Protein AF-A0A1I0U4T4-F1 (afdb_monomer_lite)

Structure (mmCIF, N/CA/C/O backbone):
data_AF-A0A1I0U4T4-F1
#
_entry.id   AF-A0A1I0U4T4-F1
#
loop_
_atom_site.group_PDB
_atom_site.id
_atom_site.type_symbol
_atom_site.label_atom_id
_atom_site.label_alt_id
_atom_site.label_comp_id
_atom_site.label_asym_id
_atom_site.label_entity_id
_atom_site.label_seq_id
_atom_site.pdbx_PDB_ins_code
_atom_site.Cartn_x
_atom_site.Cartn_y
_atom_site.Cartn_z
_atom_site.occupancy
_atom_site.B_iso_or_equiv
_atom_site.auth_seq_id
_atom_site.auth_comp_id
_atom_site.auth_asym_id
_atom_site.auth_atom_id
_atom_site.pdbx_PDB_model_num
ATOM 1 N N . MET A 1 1 ? -6.415 -15.599 -21.678 1.00 42.97 1 MET A N 1
ATOM 2 C CA . MET A 1 1 ? -5.510 -14.615 -21.049 1.00 42.97 1 MET A CA 1
ATOM 3 C C . MET A 1 1 ? -4.477 -15.424 -20.286 1.00 42.97 1 MET A C 1
ATOM 5 O O . MET A 1 1 ? -4.828 -15.982 -19.257 1.00 42.97 1 MET A O 1
ATOM 9 N N . MET A 1 2 ? -3.275 -15.626 -20.838 1.00 47.25 2 MET A N 1
ATOM 10 C CA . MET A 1 2 ? -2.195 -16.258 -20.074 1.00 47.25 2 MET A CA 1
ATOM 11 C C . MET A 1 2 ? -1.881 -15.328 -18.900 1.00 47.25 2 MET A C 1
ATOM 13 O O . MET A 1 2 ? -1.332 -14.249 -19.101 1.00 47.25 2 MET A O 1
ATOM 17 N N . THR A 1 3 ? -2.255 -15.708 -17.681 1.00 59.91 3 THR A N 1
ATOM 18 C CA . THR A 1 3 ? -1.586 -15.192 -16.487 1.00 59.91 3 THR A CA 1
ATOM 19 C C . THR A 1 3 ? -0.146 -15.670 -16.594 1.00 59.91 3 THR A C 1
ATOM 21 O O . THR A 1 3 ? 0.128 -16.827 -16.283 1.00 59.91 3 THR A O 1
ATOM 24 N N . GLY A 1 4 ? 0.730 -14.830 -17.155 1.00 58.66 4 GLY A N 1
ATOM 25 C CA . GLY A 1 4 ? 2.160 -15.111 -17.234 1.00 58.66 4 GLY A CA 1
ATOM 26 C C . GLY A 1 4 ? 2.649 -15.552 -15.863 1.00 58.66 4 GLY A C 1
ATOM 27 O O . GLY A 1 4 ? 2.215 -15.004 -14.843 1.00 58.66 4 GLY A O 1
ATOM 28 N N . ASP A 1 5 ? 3.463 -16.601 -15.846 1.00 70.38 5 ASP A N 1
ATOM 29 C CA . ASP A 1 5 ? 3.952 -17.195 -14.615 1.00 70.38 5 ASP A CA 1
ATOM 30 C C . ASP A 1 5 ? 4.568 -16.088 -13.750 1.00 70.38 5 ASP A C 1
ATOM 32 O O . ASP A 1 5 ? 5.397 -15.315 -14.230 1.00 70.38 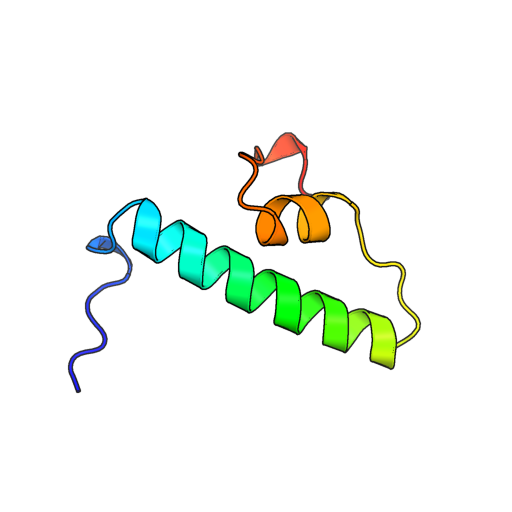5 ASP A O 1
ATOM 36 N N . ARG A 1 6 ? 4.159 -15.962 -12.479 1.00 63.62 6 ARG A N 1
ATOM 37 C CA . ARG A 1 6 ? 4.709 -14.928 -11.571 1.00 63.62 6 ARG A CA 1
ATOM 38 C C . ARG A 1 6 ? 6.235 -15.018 -11.472 1.00 63.62 6 ARG A C 1
ATOM 40 O O . ARG A 1 6 ? 6.892 -14.056 -11.072 1.00 63.62 6 ARG A O 1
ATOM 47 N N . HIS A 1 7 ? 6.787 -16.181 -11.818 1.00 64.50 7 HIS A N 1
ATOM 48 C CA . HIS A 1 7 ? 8.213 -16.414 -11.902 1.00 64.50 7 HIS A CA 1
ATOM 49 C C . HIS A 1 7 ? 8.905 -15.569 -12.986 1.00 64.50 7 HIS A C 1
ATOM 51 O O . HIS A 1 7 ? 10.026 -15.121 -12.749 1.00 64.50 7 HIS A O 1
ATOM 57 N N . ASP A 1 8 ? 8.219 -15.261 -14.090 1.00 81.19 8 ASP A N 1
ATOM 58 C CA . ASP A 1 8 ? 8.758 -14.537 -15.252 1.00 81.19 8 ASP A CA 1
ATOM 59 C C . ASP A 1 8 ? 8.721 -13.007 -15.097 1.00 81.19 8 ASP A C 1
ATOM 61 O O . ASP A 1 8 ? 9.381 -12.279 -15.831 1.00 81.19 8 ASP A O 1
ATOM 65 N N . TRP A 1 9 ? 7.986 -12.491 -14.105 1.00 81.62 9 TRP A N 1
ATOM 66 C CA . TRP A 1 9 ? 7.872 -11.046 -13.901 1.00 81.62 9 TRP A CA 1
ATOM 67 C C . TRP A 1 9 ? 9.222 -10.394 -13.642 1.00 81.62 9 TRP A C 1
ATOM 69 O O . TRP A 1 9 ? 9.953 -10.787 -12.718 1.00 81.62 9 TRP A O 1
ATOM 79 N N . THR A 1 10 ? 9.479 -9.312 -14.374 1.00 87.88 10 THR A N 1
ATOM 80 C CA . THR A 1 10 ? 10.625 -8.446 -14.124 1.00 87.88 10 THR A CA 1
ATOM 81 C C . THR A 1 10 ? 10.556 -7.845 -12.714 1.00 87.88 10 THR A C 1
ATOM 83 O O . THR A 1 10 ? 9.476 -7.721 -12.119 1.00 87.88 10 THR A O 1
ATOM 86 N N . PRO A 1 11 ? 11.696 -7.414 -12.144 1.00 86.44 11 PRO A N 1
ATOM 87 C CA . PRO A 1 11 ? 11.710 -6.720 -10.857 1.00 86.44 11 PRO A CA 1
ATOM 88 C C . PRO A 1 11 ? 10.773 -5.506 -10.816 1.00 86.44 11 PRO A C 1
ATOM 90 O O . PRO A 1 11 ? 10.198 -5.207 -9.770 1.00 86.44 11 PRO A O 1
ATOM 93 N N . GLU A 1 12 ? 10.592 -4.821 -11.946 1.00 86.62 12 GLU A N 1
ATOM 94 C CA . GLU A 1 12 ? 9.705 -3.667 -12.047 1.00 86.62 12 GLU A CA 1
ATOM 95 C C . GLU A 1 12 ? 8.225 -4.066 -12.006 1.00 86.62 12 GLU A C 1
ATOM 97 O O . GLU A 1 12 ? 7.453 -3.466 -11.258 1.00 86.62 12 GLU A O 1
ATOM 102 N N . GLU A 1 13 ? 7.824 -5.119 -12.721 1.00 88.06 13 GLU A N 1
ATOM 103 C CA . GLU A 1 13 ? 6.460 -5.659 -12.636 1.00 88.06 13 GLU A CA 1
ATOM 104 C C . GLU A 1 13 ? 6.133 -6.134 -11.220 1.00 88.06 13 GLU A C 1
ATOM 106 O O . GLU A 1 13 ? 5.079 -5.793 -10.677 1.00 88.06 13 GLU A O 1
ATOM 111 N N . ARG A 1 14 ? 7.074 -6.830 -10.568 1.00 86.06 14 ARG A N 1
ATOM 112 C CA . ARG A 1 14 ? 6.928 -7.247 -9.164 1.00 86.06 14 ARG A CA 1
ATOM 113 C C . ARG A 1 14 ? 6.730 -6.047 -8.237 1.00 86.06 14 ARG A C 1
ATOM 115 O O . ARG A 1 14 ? 5.856 -6.099 -7.374 1.00 86.06 14 ARG A O 1
ATOM 122 N N . ARG A 1 15 ? 7.480 -4.953 -8.431 1.00 87.56 15 ARG A N 1
ATOM 123 C CA . ARG A 1 15 ? 7.309 -3.705 -7.661 1.00 87.56 15 ARG A CA 1
ATOM 124 C C . ARG A 1 15 ? 5.947 -3.059 -7.900 1.00 87.56 15 ARG A C 1
ATOM 126 O O . ARG A 1 15 ? 5.303 -2.656 -6.936 1.00 87.56 15 ARG A O 1
ATOM 133 N N . ARG A 1 16 ? 5.474 -2.995 -9.149 1.00 89.19 16 ARG A N 1
ATOM 134 C CA . ARG A 1 16 ? 4.152 -2.430 -9.481 1.00 89.19 16 ARG A CA 1
ATOM 135 C C . ARG A 1 16 ? 3.024 -3.204 -8.800 1.00 89.19 16 ARG A C 1
ATOM 137 O O . ARG A 1 16 ? 2.132 -2.595 -8.212 1.00 89.19 16 ARG A O 1
ATOM 144 N N . VAL A 1 17 ? 3.085 -4.534 -8.837 1.00 90.38 17 VAL A N 1
ATOM 145 C CA . VAL A 1 17 ? 2.085 -5.391 -8.184 1.00 90.38 17 VAL A CA 1
ATOM 146 C C . VAL A 1 17 ? 2.168 -5.280 -6.663 1.00 90.38 17 VAL A C 1
ATOM 148 O O . VAL A 1 17 ? 1.131 -5.161 -6.015 1.00 90.38 17 VAL A O 1
ATOM 151 N N . ALA A 1 18 ? 3.374 -5.245 -6.088 1.00 90.19 18 ALA A N 1
ATOM 152 C CA . ALA A 1 18 ? 3.557 -5.033 -4.653 1.00 90.19 18 ALA A CA 1
ATOM 153 C C . ALA A 1 18 ? 2.970 -3.688 -4.192 1.00 90.19 18 ALA A C 1
ATOM 155 O O . ALA A 1 18 ? 2.228 -3.654 -3.214 1.00 90.19 18 ALA A O 1
ATOM 156 N N . ALA A 1 19 ? 3.214 -2.601 -4.930 1.00 91.00 19 ALA A N 1
ATOM 157 C CA . ALA A 1 19 ? 2.632 -1.290 -4.644 1.00 91.00 19 ALA A CA 1
ATOM 158 C C . ALA A 1 19 ? 1.097 -1.304 -4.731 1.00 91.00 19 ALA A C 1
ATOM 160 O O . ALA A 1 19 ? 0.424 -0.743 -3.867 1.00 91.00 19 ALA A O 1
ATOM 161 N N . ALA A 1 20 ? 0.524 -1.974 -5.735 1.00 93.62 20 ALA A N 1
ATOM 162 C CA . ALA A 1 20 ? -0.927 -2.118 -5.857 1.00 93.62 20 ALA A CA 1
ATOM 163 C C . ALA A 1 20 ? -1.531 -2.918 -4.688 1.00 93.62 20 ALA A C 1
ATOM 165 O O . ALA A 1 20 ? -2.532 -2.499 -4.106 1.00 93.62 20 ALA A O 1
ATOM 166 N N . ALA A 1 21 ? -0.896 -4.028 -4.303 1.00 92.88 21 ALA A N 1
ATOM 167 C CA . ALA A 1 21 ? -1.314 -4.839 -3.163 1.00 92.88 21 ALA A CA 1
ATOM 168 C C . ALA A 1 21 ? -1.208 -4.067 -1.838 1.00 92.88 21 ALA A C 1
ATOM 170 O O . ALA A 1 21 ? -2.129 -4.117 -1.024 1.00 92.88 21 ALA A O 1
ATOM 171 N N . ALA A 1 22 ? -0.130 -3.303 -1.641 1.00 93.44 22 ALA A N 1
ATOM 172 C CA . ALA A 1 22 ? 0.045 -2.474 -0.455 1.00 93.44 22 ALA A CA 1
ATOM 173 C C . ALA A 1 22 ? -1.045 -1.398 -0.351 1.00 93.44 22 ALA A C 1
ATOM 175 O O . ALA A 1 22 ? -1.640 -1.249 0.711 1.00 93.44 22 ALA A O 1
ATOM 176 N N . ARG A 1 23 ? -1.394 -0.719 -1.455 1.00 92.19 23 ARG A N 1
ATOM 177 C CA . ARG A 1 23 ? -2.520 0.238 -1.485 1.00 92.19 23 ARG A CA 1
ATOM 178 C C . ARG A 1 23 ? -3.841 -0.417 -1.087 1.00 92.19 23 ARG A C 1
ATOM 180 O O . ARG A 1 23 ? -4.559 0.134 -0.262 1.00 92.19 23 ARG A O 1
ATOM 187 N N . ALA A 1 24 ? -4.138 -1.599 -1.627 1.00 95.25 24 ALA A N 1
ATOM 188 C CA . ALA A 1 24 ? -5.350 -2.334 -1.267 1.00 95.25 24 ALA A CA 1
ATOM 189 C C . ALA A 1 24 ? -5.370 -2.708 0.225 1.00 95.25 24 ALA A C 1
ATOM 191 O O . ALA A 1 24 ? -6.387 -2.525 0.890 1.00 95.25 24 ALA A O 1
ATOM 192 N N . SER A 1 25 ? -4.236 -3.166 0.767 1.00 93.44 25 SER A N 1
ATOM 193 C CA . SER A 1 25 ? -4.108 -3.479 2.194 1.00 93.44 25 SER A CA 1
ATOM 194 C C . SER A 1 25 ? -4.280 -2.247 3.082 1.00 93.44 25 SER A C 1
ATOM 196 O O . SER A 1 25 ? -4.911 -2.356 4.130 1.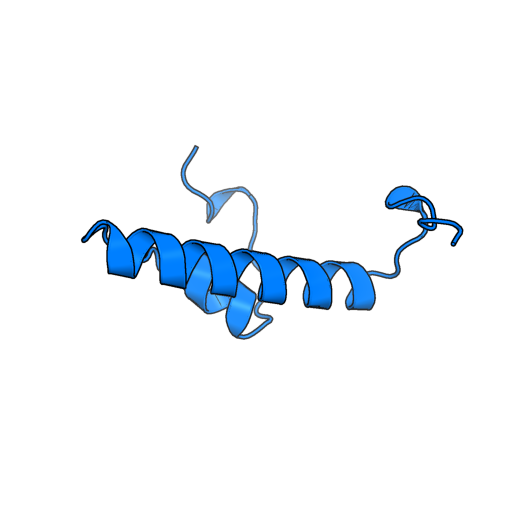00 93.44 25 SER A O 1
ATOM 198 N N . ILE A 1 26 ? -3.762 -1.086 2.668 1.00 94.56 26 ILE A N 1
ATOM 199 C CA . ILE A 1 26 ? -3.972 0.190 3.364 1.00 94.56 26 ILE A CA 1
ATOM 200 C C . ILE A 1 26 ? -5.466 0.509 3.420 1.00 94.56 26 ILE A C 1
ATOM 202 O O . ILE A 1 26 ? -5.989 0.718 4.507 1.00 94.56 26 ILE A O 1
ATOM 206 N N . THR A 1 27 ? -6.171 0.455 2.286 1.00 95.81 27 THR A N 1
ATOM 207 C CA . THR A 1 27 ? -7.618 0.721 2.241 1.00 95.81 27 THR A CA 1
ATOM 208 C C . THR A 1 27 ? -8.422 -0.239 3.121 1.00 95.81 27 THR A C 1
ATOM 210 O O . THR A 1 27 ? -9.401 0.175 3.736 1.00 95.81 27 THR A O 1
ATOM 213 N N . MET A 1 28 ? -8.030 -1.515 3.192 1.00 95.38 28 MET A N 1
ATOM 214 C CA . MET A 1 28 ? -8.662 -2.485 4.095 1.00 95.38 28 MET A CA 1
ATOM 215 C C . MET A 1 28 ? -8.433 -2.112 5.562 1.00 95.38 28 MET A C 1
ATOM 217 O O . MET A 1 28 ? -9.401 -1.972 6.300 1.00 95.38 28 MET A O 1
ATOM 221 N N . ARG A 1 29 ? -7.185 -1.832 5.960 1.00 94.38 29 ARG A N 1
ATOM 222 C CA . ARG A 1 29 ? -6.872 -1.406 7.334 1.00 94.38 29 ARG A CA 1
ATOM 223 C C . ARG A 1 29 ? -7.592 -0.125 7.729 1.00 94.38 29 ARG A C 1
ATOM 225 O O . ARG A 1 29 ? -8.133 -0.047 8.821 1.00 94.38 29 ARG A O 1
ATOM 232 N N . GLU A 1 30 ? -7.642 0.862 6.839 1.00 94.06 30 GLU A N 1
ATOM 233 C CA . GLU A 1 30 ? -8.362 2.114 7.085 1.00 94.06 30 GLU A CA 1
ATOM 234 C C . GLU A 1 30 ? -9.863 1.885 7.296 1.00 94.06 30 GLU A C 1
ATOM 236 O O . GLU A 1 30 ? -10.464 2.539 8.147 1.00 94.06 30 GLU A O 1
ATOM 241 N N . ARG A 1 31 ? -10.469 0.939 6.563 1.00 94.19 31 ARG A N 1
ATOM 242 C CA . ARG A 1 31 ? -11.869 0.536 6.773 1.00 94.19 31 ARG A CA 1
ATOM 243 C C . ARG A 1 31 ? -12.080 -0.183 8.098 1.00 94.19 31 ARG A C 1
ATOM 245 O O . ARG A 1 31 ? -13.085 0.072 8.755 1.00 94.19 31 ARG A O 1
ATOM 252 N N . ASP A 1 32 ? -11.144 -1.042 8.476 1.00 95.44 32 ASP A N 1
ATOM 253 C CA . ASP A 1 32 ? -11.221 -1.843 9.699 1.00 95.44 32 ASP A CA 1
ATOM 254 C C . ASP A 1 32 ? -10.779 -1.054 10.950 1.00 95.44 32 ASP A C 1
ATOM 256 O O . ASP A 1 32 ? -10.888 -1.543 12.073 1.00 95.44 32 ASP A O 1
ATOM 260 N N . GLY A 1 33 ? -10.304 0.188 10.779 1.00 93.94 33 GLY A N 1
ATOM 261 C CA . GLY A 1 33 ? -9.771 1.023 11.859 1.00 93.94 33 GLY A CA 1
ATOM 262 C C . GLY A 1 33 ? -8.395 0.569 12.359 1.00 93.94 33 GLY A C 1
ATOM 263 O O . GLY A 1 33 ? -7.958 0.975 13.437 1.00 93.94 33 GLY A O 1
ATOM 264 N N . GLU A 1 34 ? -7.703 -0.271 11.593 1.00 94.12 34 GLU A N 1
ATOM 265 C CA 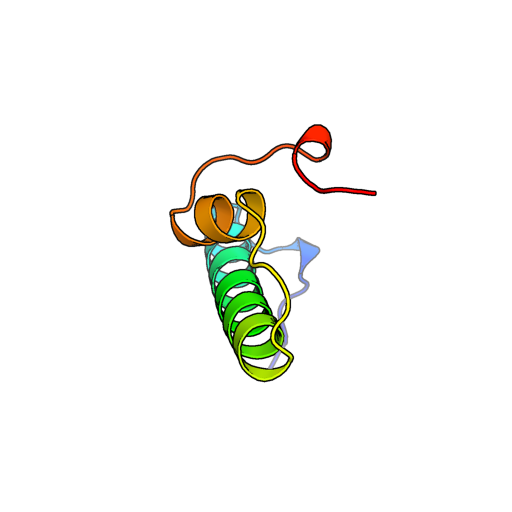. GLU A 1 34 ? -6.373 -0.769 11.913 1.00 94.12 34 GLU A CA 1
ATOM 266 C C . GLU A 1 34 ? -5.275 0.237 11.553 1.00 94.12 34 GLU A C 1
ATOM 268 O O . GLU A 1 34 ? -5.338 0.984 10.573 1.00 94.12 34 GLU A O 1
ATOM 273 N N . VAL A 1 35 ? -4.189 0.206 12.325 1.00 91.56 35 VAL A N 1
ATOM 274 C CA . VAL A 1 35 ? -3.024 1.053 12.066 1.00 91.56 35 VAL A CA 1
ATOM 275 C C . VAL A 1 35 ? -2.338 0.617 10.772 1.00 91.56 35 VAL A C 1
ATOM 277 O O . VAL A 1 35 ? -1.883 -0.522 10.635 1.00 91.56 35 VAL A O 1
ATOM 280 N N . VAL A 1 36 ? -2.202 1.555 9.836 1.00 91.25 36 VAL A N 1
ATOM 281 C CA . VAL A 1 36 ? -1.389 1.382 8.630 1.00 91.25 36 VAL A CA 1
ATOM 282 C C . VAL A 1 36 ? 0.090 1.381 9.012 1.00 91.25 36 VAL A C 1
ATOM 284 O O . VAL A 1 36 ? 0.624 2.384 9.488 1.00 91.25 36 VAL A O 1
ATOM 287 N N . THR A 1 37 ? 0.761 0.252 8.792 1.00 91.00 37 THR A N 1
ATOM 288 C CA . THR A 1 37 ? 2.185 0.089 9.094 1.00 91.00 37 THR A CA 1
ATOM 289 C C . THR A 1 37 ? 3.067 0.858 8.112 1.00 91.00 37 THR A C 1
ATOM 291 O O . THR A 1 37 ? 2.745 1.014 6.935 1.00 91.00 37 THR A O 1
ATOM 294 N N . GLN A 1 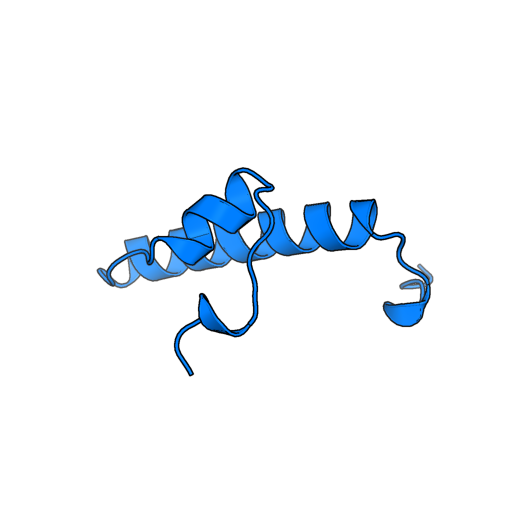38 ? 4.225 1.314 8.594 1.00 89.50 38 GLN A N 1
ATOM 295 C CA . GLN A 1 38 ? 5.155 2.125 7.805 1.00 89.50 38 GLN A CA 1
ATOM 296 C C . GLN A 1 38 ? 5.684 1.378 6.568 1.00 89.50 38 GLN A C 1
ATOM 298 O O . GLN A 1 38 ? 5.679 1.943 5.479 1.00 89.50 38 GLN A O 1
ATOM 303 N N . TRP A 1 39 ? 6.001 0.084 6.689 1.00 89.94 39 TRP A N 1
ATOM 304 C CA . TRP A 1 39 ? 6.487 -0.715 5.557 1.00 89.94 39 TRP A CA 1
ATOM 305 C C . TRP A 1 39 ? 5.488 -0.781 4.387 1.00 89.94 39 TRP A C 1
ATOM 307 O O . TRP A 1 39 ? 5.912 -0.820 3.235 1.00 89.94 39 TRP A O 1
ATOM 317 N N . LEU A 1 40 ? 4.168 -0.741 4.644 1.00 92.62 40 LEU A N 1
ATOM 318 C CA . LEU A 1 40 ? 3.160 -0.686 3.575 1.00 92.62 40 LEU A CA 1
ATOM 319 C C . LEU A 1 40 ? 3.272 0.623 2.793 1.00 92.62 40 LEU A C 1
ATOM 321 O O . LEU A 1 40 ? 3.187 0.612 1.568 1.00 92.62 40 LEU A O 1
ATOM 325 N N . ARG A 1 41 ? 3.505 1.743 3.486 1.00 90.94 41 ARG A N 1
ATOM 326 C CA . ARG A 1 41 ? 3.718 3.049 2.849 1.00 90.94 41 ARG A CA 1
ATOM 327 C C . ARG A 1 41 ? 4.996 3.042 2.018 1.00 90.94 41 ARG A C 1
ATOM 329 O O . ARG A 1 41 ? 4.958 3.427 0.857 1.00 90.94 41 ARG A O 1
ATOM 336 N N . ASP A 1 42 ? 6.082 2.496 2.561 1.00 92.62 42 ASP A N 1
ATOM 337 C CA . ASP A 1 42 ? 7.353 2.406 1.840 1.00 92.62 42 ASP A 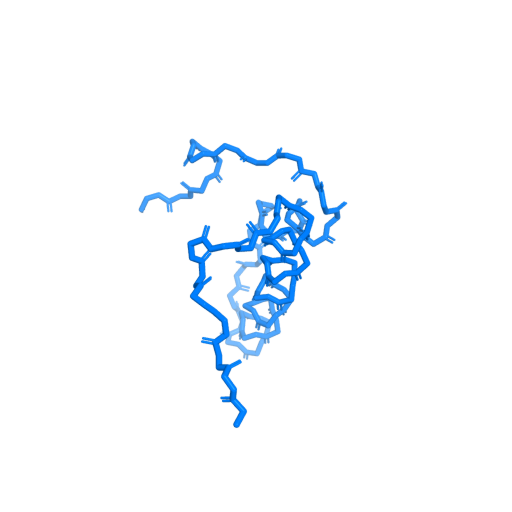CA 1
ATOM 338 C C . ASP A 1 42 ? 7.247 1.541 0.565 1.00 92.62 42 ASP A C 1
ATOM 340 O O . ASP A 1 42 ? 7.824 1.897 -0.463 1.00 92.62 42 ASP A O 1
ATOM 344 N N . VAL A 1 43 ? 6.437 0.472 0.571 1.00 92.88 43 VAL A N 1
ATOM 345 C CA . VAL A 1 43 ? 6.130 -0.314 -0.643 1.00 92.88 43 VAL A CA 1
ATOM 346 C C . VAL A 1 43 ? 5.350 0.505 -1.672 1.00 92.88 43 VAL A C 1
ATOM 348 O O . VAL A 1 43 ? 5.611 0.391 -2.871 1.00 92.88 43 VAL A O 1
ATOM 351 N N . VAL A 1 44 ? 4.405 1.339 -1.232 1.00 92.94 44 VAL A N 1
ATOM 352 C CA . VAL A 1 44 ? 3.641 2.221 -2.127 1.00 92.94 44 VAL A CA 1
ATOM 353 C C . VAL A 1 44 ? 4.523 3.295 -2.762 1.00 92.94 44 VAL A C 1
ATOM 355 O O . VAL A 1 44 ? 4.352 3.579 -3.950 1.00 92.94 44 VAL A O 1
ATOM 358 N N . ASP A 1 45 ? 5.476 3.836 -2.004 1.00 90.25 45 ASP A N 1
ATOM 359 C CA . ASP A 1 45 ? 6.503 4.770 -2.482 1.00 90.25 45 ASP A CA 1
ATOM 360 C C . ASP A 1 45 ? 7.571 4.091 -3.362 1.00 90.25 45 ASP A C 1
ATOM 362 O O . ASP A 1 45 ? 8.445 4.755 -3.920 1.00 90.25 45 ASP A O 1
ATOM 366 N N . GLY A 1 46 ? 7.522 2.762 -3.505 1.00 85.88 46 GLY A N 1
ATOM 367 C CA . GLY A 1 46 ? 8.489 1.995 -4.287 1.00 85.88 46 GLY A CA 1
ATOM 368 C C . GLY A 1 46 ? 9.880 1.945 -3.654 1.00 85.88 46 GLY A C 1
ATOM 369 O O . GLY A 1 46 ? 10.855 1.613 -4.338 1.00 85.88 46 GLY A O 1
ATOM 370 N N . LYS A 1 47 ? 9.990 2.259 -2.359 1.00 88.00 47 LYS A N 1
ATOM 371 C CA . LYS A 1 47 ? 11.241 2.124 -1.622 1.00 88.00 47 LYS A CA 1
ATOM 372 C C . LYS A 1 47 ? 11.598 0.646 -1.463 1.00 88.00 47 LYS A C 1
ATOM 374 O O . LYS A 1 47 ? 10.715 -0.201 -1.304 1.00 88.00 47 LYS A O 1
ATOM 379 N N . PRO A 1 48 ? 12.896 0.312 -1.498 1.00 79.06 48 PRO A N 1
ATOM 380 C CA . PRO A 1 48 ? 13.336 -1.036 -1.188 1.00 79.06 48 PRO A CA 1
ATOM 381 C C . PRO A 1 48 ? 13.005 -1.349 0.274 1.00 79.06 48 PRO A C 1
ATOM 383 O O . PRO A 1 48 ? 13.459 -0.649 1.174 1.00 79.06 48 PRO A O 1
ATOM 386 N N . ILE A 1 49 ? 12.229 -2.410 0.490 1.00 80.38 49 ILE A N 1
ATOM 387 C CA . ILE A 1 49 ? 11.969 -2.979 1.813 1.00 80.38 49 ILE A CA 1
ATOM 388 C C . ILE A 1 49 ? 12.602 -4.367 1.901 1.00 80.38 49 ILE A C 1
ATOM 390 O O . ILE A 1 49 ? 12.615 -5.123 0.923 1.00 80.38 49 ILE A O 1
ATOM 394 N N . SER A 1 50 ? 13.137 -4.711 3.064 1.00 76.56 50 SER A N 1
ATOM 395 C CA . SER A 1 50 ? 13.661 -6.041 3.358 1.00 76.56 50 SER A CA 1
ATOM 396 C C . SER A 1 50 ? 12.625 -6.858 4.123 1.00 76.56 50 SER A C 1
ATOM 398 O O . SER A 1 50 ? 11.719 -6.323 4.754 1.00 76.56 50 SER A O 1
ATOM 400 N N . LYS A 1 51 ? 12.779 -8.188 4.128 1.00 70.44 51 LYS A N 1
ATOM 401 C CA . LYS A 1 51 ? 11.926 -9.064 4.952 1.00 70.44 51 LYS A 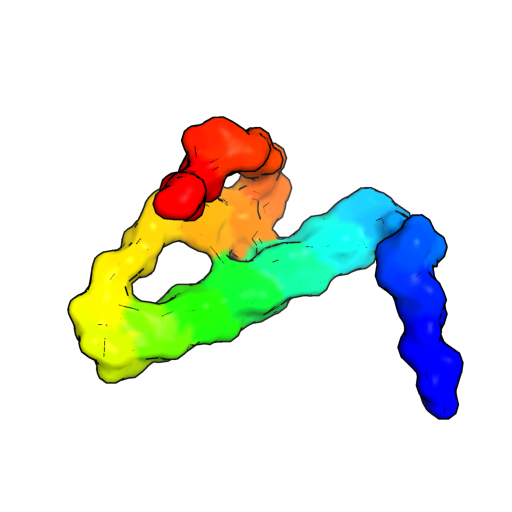CA 1
ATOM 402 C C . LYS A 1 51 ? 11.945 -8.701 6.442 1.00 70.44 51 LYS A C 1
ATOM 404 O O . LYS A 1 51 ? 10.980 -8.997 7.125 1.00 70.44 51 LYS A O 1
ATOM 409 N N . ALA A 1 52 ? 13.024 -8.085 6.923 1.00 73.50 52 ALA A N 1
ATOM 410 C CA . ALA A 1 52 ? 13.145 -7.630 8.304 1.00 73.50 52 ALA A CA 1
ATOM 411 C C . ALA A 1 52 ? 12.216 -6.447 8.644 1.00 73.50 52 ALA A C 1
ATOM 413 O O . ALA A 1 52 ? 11.879 -6.266 9.809 1.00 73.50 52 ALA A O 1
ATOM 414 N N . ASP A 1 53 ? 11.792 -5.666 7.644 1.00 75.50 53 ASP A N 1
ATOM 415 C CA . ASP A 1 53 ? 10.901 -4.510 7.817 1.00 75.50 53 ASP A CA 1
ATOM 416 C C . ASP A 1 53 ? 9.417 -4.913 7.854 1.00 75.50 53 ASP A C 1
ATOM 418 O O . ASP A 1 53 ? 8.552 -4.130 8.253 1.00 75.50 53 ASP A O 1
ATOM 422 N N . VAL A 1 54 ? 9.112 -6.142 7.426 1.00 77.69 54 VAL A N 1
ATOM 423 C CA . VAL A 1 54 ? 7.769 -6.717 7.473 1.00 77.69 54 VAL A CA 1
ATOM 424 C C . VAL A 1 54 ? 7.614 -7.443 8.814 1.00 77.69 54 VAL A C 1
ATOM 426 O O . VAL A 1 54 ? 8.393 -8.355 9.091 1.00 77.69 54 VAL A O 1
ATOM 429 N N . PRO A 1 55 ? 6.637 -7.070 9.659 1.00 72.81 55 PRO A N 1
ATOM 430 C CA . PRO A 1 55 ? 6.379 -7.782 10.903 1.00 72.81 55 PRO A CA 1
ATOM 431 C C . PRO A 1 55 ? 5.965 -9.233 10.596 1.00 72.81 55 PRO A C 1
ATOM 433 O O . PRO A 1 55 ? 5.098 -9.447 9.746 1.00 72.81 55 PRO A O 1
ATOM 436 N N . SER A 1 56 ? 6.630 -10.195 11.254 1.00 60.72 56 SER A N 1
ATOM 437 C CA . SER A 1 56 ? 6.355 -11.644 11.172 1.00 60.72 56 SER A CA 1
ATOM 438 C C . SER A 1 56 ? 4.984 -12.026 11.712 1.00 60.72 56 SER A C 1
ATOM 440 O O . SER A 1 56 ? 4.568 -11.424 12.727 1.00 60.72 56 SER A O 1
#

Radius of gyration: 12.84 Å; chains: 1; bounding box: 26×22×33 Å

Sequence (56 aa):
MMTGDRHDWTPEERRRVAAAAARASITMRERDGEVVTQWLRDVVDGKPISKADVPS

Organism: NCBI:txid293050

Secondary structure (DSSP, 8-state):
-----TTT--HHHHHHHHHHHHHHHHHHHHHHT----HHHHHHHTT----GGGS--

Foldseek 3Di:
DPPDDPVPDDPVSVLVVLLVVLVVVVVVCVVVVHDNAPVSVCSVVSHDDDPVSDDD

pLDDT: mean 84.15, std 12.56, range [42.97, 95.81]